Protein 3LLY (pdb70)

CATH classification: 2.100.10.30

Nearest PDB structures (foldseek):
  1jot-assembly1_A  TM=1.005E+00  e=2.135E-24  Maclura pomifera
  1m26-assembly1_G  TM=1.002E+00  e=4.076E-22  Artocarpus integer
  1ugy-assembly1_G  TM=1.003E+00  e=7.515E-22  Artocarpus integer
  5bn6-assembly1_G  TM=1.003E+00  e=2.192E-21  Artocarpus heterophyllus
  1tp8-assembly1_A  TM=1.003E+00  e=4.043E-21  Artocarpus hirsutus

Solvent-accessible surface area: 7992 Å² total; per-residue (Å²): 64,100,92,15,80,17,20,50,38,58,4,12,53,38,0,34,4,43,31,35,83,146,37,0,0,0,4,8,95,0,24,0,4,55,118,50,124,93,83,81,6,119,59,14,141,16,116,80,122,53,26,121,97,18,150,3,75,14,108,55,100,58,6,93,7,34,37,0,24,6,65,17,12,149,17,133,61,108,40,0,0,36,0,4,21,4,95,6,62,131,97,71,31,29,85,46,22,13,60,91,54,91,85,22,62,24,86,26,184,125,19,57,8,6,0,4,58,2,4,3,4,86,20,2,22,58,6,3,0,17,30,47,179,114,234,100,87,154,112,156,48,118,78,38,41,63,57,6,131

B-factor: mean 29.59, std 8.28, range [12.79, 67.94]

Secondary structure (DSSP, 8-state):
-EEEE----SEEEEEEEEE-SSS-EEEEEEEEEETTEEEEPPPB--SS---EEEEEE--TTT--EEEEEEEEEEETTEEEEEEEEEEESS-EEEEEE---SEEEEEE-SS-EEEEEEEEESSSEEEEEEEEE-/---SSPP-EEEEEE--

Sequence (149 aa):
GVTFDDGAYTGIREINFEYNSETAIGGLRVTYDLNGMPFVAEDHKSFITGFKPVKISLEFPSEYIVEVSGYVGKVEGYTVIRSLTFKTNKQTYGPYGVTNGTPFSLPIENGLIVGFKGSIGYWLDYFSIYLSLGRNGKSQSIIVGPWGD

Organism: Maclura pomifera (NCBI:txid3496)

Foldseek 3Di:
DAKWWQDFADAFFKKKWWADQVAATFKIWTWTAHPNHTRTGDTGGEQDDDTDMDMGGAPPPVKAFQKKKFAWDDGPNATFTFWIWTQIPVGIDDGGGYRDHHMDMDGHPDWHFGIKIADHYNHGRDIDTDTGD/DDDDDDDDDDDDDDDD

Radius of gyration: 14.68 Å; Cα contacts (8 Å, |Δi|>4): 408; chains: 2; bounding box: 37×42×31 Å

Structure (mmCIF, N/CA/C/O backbone):
data_3LLY
#
_entry.id   3LLY
#
_cell.length_a   61.753
_cell.length_b   61.753
_cell.length_c   149.537
_cell.angle_alpha   90.00
_cell.angle_beta   90.00
_cell.angle_gamma   120.00
#
_symmetry.space_group_name_H-M   'P 64 2 2'
#
loop_
_entity.id
_entity.type
_entity.pdbx_description
1 polymer 'Agglutinin alpha chain'
2 polymer 'Agglutinin beta-2 chain'
3 water water
#
loop_
_atom_site.group_PDB
_atom_site.id
_atom_site.type_symbol
_atom_site.label_atom_id
_atom_site.label_alt_id
_atom_site.label_comp_id
_atom_site.label_asym_id
_atom_site.label_entity_id
_atom_site.label_seq_id
_atom_site.pdbx_PDB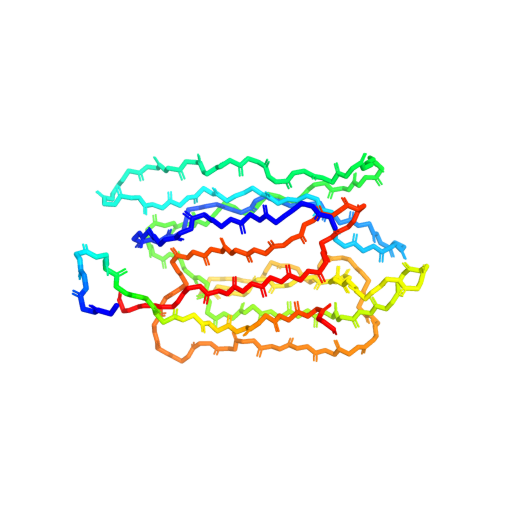_ins_code
_atom_site.Cartn_x
_atom_site.Cartn_y
_atom_site.Cartn_z
_atom_site.occupancy
_atom_site.B_iso_or_equiv
_atom_site.auth_seq_id
_atom_site.auth_comp_id
_atom_site.auth_asym_id
_atom_site.auth_atom_id
_atom_site.pdbx_PDB_model_num
ATOM 1 N N . GLY A 1 1 ? 13.092 22.901 17.969 1.00 27.62 1 GLY A N 1
ATOM 2 C CA . GLY A 1 1 ? 12.549 22.172 19.148 1.00 27.80 1 GLY A CA 1
ATOM 3 C C . GLY A 1 1 ? 12.894 20.695 19.126 1.00 28.12 1 GLY A C 1
ATOM 4 O O . GLY A 1 1 ? 13.812 20.275 18.420 1.00 26.61 1 GLY A O 1
ATOM 5 N N . VAL A 1 2 ? 12.161 19.905 19.905 1.00 26.50 2 VAL A N 1
ATOM 6 C CA . VAL A 1 2 ? 12.395 18.469 19.957 1.00 26.94 2 VAL A CA 1
ATOM 7 C C . VAL A 1 2 ? 11.534 17.761 18.921 1.00 25.53 2 VAL A C 1
ATOM 8 O O . VAL A 1 2 ? 10.330 17.989 18.837 1.00 25.26 2 VAL A O 1
ATOM 12 N N . THR A 1 3 ? 12.155 16.901 18.130 1.00 26.37 3 THR A N 1
ATOM 13 C CA . THR A 1 3 ? 11.432 16.165 17.105 1.00 27.72 3 THR A CA 1
ATOM 14 C C . THR A 1 3 ? 10.636 15.010 17.708 1.00 27.02 3 THR A C 1
ATOM 15 O O . THR A 1 3 ? 10.975 14.497 18.773 1.00 26.15 3 THR A O 1
ATOM 19 N N . PHE A 1 4 ? 9.577 14.608 17.013 1.00 26.72 4 PHE A N 1
ATOM 20 C CA . PHE A 1 4 ? 8.743 13.498 17.455 1.00 27.26 4 PHE A CA 1
ATOM 21 C C . PHE A 1 4 ? 8.252 12.753 16.221 1.00 27.67 4 PHE A C 1
ATOM 22 O O . PHE A 1 4 ? 8.181 13.314 15.126 1.00 27.61 4 PHE A O 1
ATOM 30 N N . ASP A 1 5 ? 7.905 11.489 16.409 1.00 26.49 5 ASP A N 1
ATOM 31 C CA . ASP A 1 5 ? 7.403 10.666 15.317 1.00 24.15 5 ASP A CA 1
ATOM 32 C C . ASP A 1 5 ? 6.521 9.576 15.896 1.00 22.24 5 ASP A C 1
ATOM 33 O O . ASP A 1 5 ? 7.018 8.572 16.395 1.00 21.56 5 ASP A O 1
ATOM 38 N N . ASP A 1 6 ? 5.212 9.796 15.840 1.00 22.03 6 ASP A N 1
ATOM 39 C CA . ASP A 1 6 ? 4.229 8.851 16.349 1.00 20.37 6 ASP A CA 1
ATOM 40 C C . ASP A 1 6 ? 4.218 7.547 15.557 1.00 22.42 6 ASP A C 1
ATOM 41 O O . ASP A 1 6 ? 3.800 6.502 16.067 1.00 21.55 6 ASP A O 1
ATOM 46 N N . GLY A 1 7 ? 4.678 7.601 14.314 1.00 21.49 7 GLY A N 1
ATOM 47 C CA . GLY A 1 7 ? 4.669 6.402 13.495 1.00 22.92 7 GLY A CA 1
ATOM 48 C C . GLY A 1 7 ? 3.309 6.234 12.840 1.00 22.53 7 GLY A C 1
ATOM 49 O O . GLY A 1 7 ? 2.523 7.179 12.794 1.00 23.28 7 GLY A O 1
ATOM 50 N N . ALA A 1 8 ? 3.012 5.032 12.357 1.00 20.85 8 ALA A N 1
ATOM 51 C CA . ALA A 1 8 ? 1.742 4.782 11.676 1.00 20.50 8 ALA A CA 1
ATOM 52 C C . ALA A 1 8 ? 0.753 3.969 12.506 1.00 20.17 8 ALA A C 1
ATOM 53 O O . ALA A 1 8 ? 1.143 3.138 13.317 1.00 21.80 8 ALA A O 1
ATOM 55 N N . TYR A 1 9 ? -0.532 4.215 12.289 1.00 19.67 9 TYR A N 1
ATOM 56 C CA . TYR A 1 9 ? -1.581 3.503 13.008 1.00 21.60 9 TYR A CA 1
ATOM 57 C C . TYR A 1 9 ? -2.683 3.103 12.030 1.00 20.68 9 TYR A C 1
ATOM 58 O O . TYR A 1 9 ? -2.466 3.109 10.818 1.00 21.17 9 TYR A O 1
ATOM 67 N N . THR A 1 10 ? -3.856 2.744 12.537 1.00 22.37 10 THR A N 1
ATOM 68 C CA . THR A 1 10 ? -4.934 2.338 11.651 1.00 23.53 10 THR A CA 1
ATOM 69 C C . THR A 1 10 ? -5.991 3.428 11.450 1.00 22.35 10 THR A C 1
ATOM 70 O O . THR A 1 10 ? -6.969 3.225 10.740 1.00 19.69 10 THR A O 1
ATOM 74 N N . GLY A 1 11 ? -5.770 4.593 12.054 1.00 22.49 11 GLY A N 1
ATOM 75 C CA . GLY A 1 11 ? -6.715 5.693 11.916 1.00 23.20 11 GLY A CA 1
ATOM 76 C C . GLY A 1 11 ? -6.558 6.745 13.003 1.00 22.76 11 GLY A C 1
ATOM 77 O O . GLY A 1 11 ? -5.612 6.688 13.783 1.00 22.67 11 GLY A O 1
ATOM 78 N N . ILE A 1 12 ? -7.486 7.698 13.063 1.00 22.77 12 ILE A N 1
ATOM 79 C CA . ILE A 1 12 ? -7.427 8.754 14.072 1.00 24.14 12 ILE A CA 1
ATOM 80 C C . ILE A 1 12 ? -8.748 8.947 14.812 1.00 24.20 12 ILE A C 1
ATOM 81 O O . ILE A 1 12 ? -9.803 9.099 14.196 1.00 23.30 12 ILE A O 1
ATOM 86 N N . ARG A 1 13 ? -8.675 8.960 16.138 1.00 24.72 13 ARG A N 1
ATOM 87 C CA . ARG A 1 13 ? -9.862 9.135 16.975 1.00 27.93 13 ARG A CA 1
ATOM 88 C C . ARG A 1 13 ? -9.971 10.544 17.543 1.00 28.33 13 ARG A C 1
ATOM 89 O O . ARG A 1 13 ? -11.067 11.087 17.682 1.00 30.00 13 ARG A O 1
ATOM 97 N N . GLU A 1 14 ? -8.834 11.138 17.877 1.00 29.04 14 GLU A N 1
ATOM 98 C CA . GLU A 1 14 ? -8.845 12.477 18.439 1.00 30.78 14 GLU A CA 1
ATOM 99 C C . GLU A 1 14 ? -7.520 13.211 18.277 1.00 29.74 14 GLU A C 1
ATOM 100 O O . GLU A 1 14 ? -6.449 12.600 18.280 1.00 28.31 14 GLU A O 1
ATOM 106 N N . ILE A 1 15 ? -7.613 14.532 18.148 1.00 29.98 15 ILE A N 1
ATOM 107 C CA . ILE A 1 15 ? -6.445 15.394 18.006 1.00 28.58 15 ILE A CA 1
ATOM 108 C C .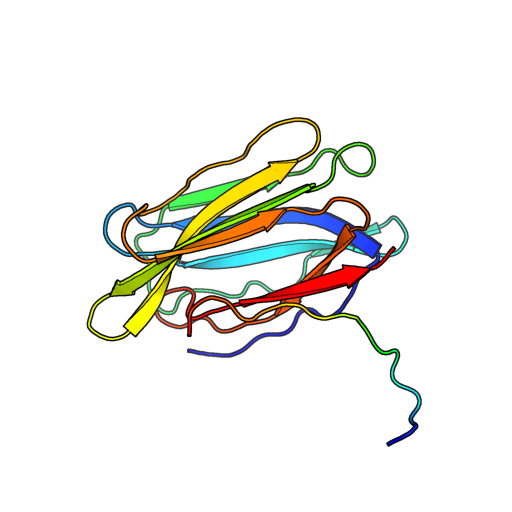 ILE A 1 15 ? -6.576 16.617 18.918 1.00 28.16 15 ILE A C 1
ATOM 109 O O . ILE A 1 15 ? -7.501 17.416 18.769 1.00 28.58 15 ILE A O 1
ATOM 114 N N . ASN A 1 16 ? -5.654 16.754 19.866 1.00 27.85 16 ASN A N 1
ATOM 115 C CA . ASN A 1 16 ? -5.656 17.899 20.776 1.00 27.29 16 ASN A CA 1
ATOM 116 C C . ASN A 1 16 ? -4.407 18.726 20.473 1.00 27.04 16 ASN A C 1
ATOM 117 O O . ASN A 1 16 ? -3.330 18.169 20.271 1.00 27.01 16 ASN A O 1
ATOM 122 N N . PHE A 1 17 ? -4.547 20.044 20.418 1.00 26.68 17 PHE A N 1
ATOM 123 C CA . PHE A 1 17 ? -3.391 20.898 20.164 1.00 27.40 17 PHE A CA 1
ATOM 124 C C . PHE A 1 17 ? -3.611 22.318 20.666 1.00 28.45 17 PHE A C 1
ATOM 125 O O . PHE A 1 17 ? -4.750 22.733 20.897 1.00 28.55 17 PHE A O 1
ATOM 133 N N . GLU A 1 18 ? -2.510 23.049 20.840 1.00 27.85 18 GLU A N 1
ATOM 134 C CA . GLU A 1 18 ? -2.547 24.418 21.336 1.00 26.73 18 GLU A CA 1
ATOM 135 C C . GLU A 1 18 ? -2.372 25.436 20.221 1.00 27.03 18 GLU A C 1
ATOM 136 O O . GLU A 1 18 ? -1.687 25.179 19.234 1.00 26.85 18 GLU A O 1
ATOM 142 N N . TYR A 1 19 ? -2.986 26.599 20.398 1.00 27.42 19 TYR A N 1
ATOM 143 C CA . TYR A 1 19 ? -2.884 27.674 19.428 1.00 29.91 19 TYR A CA 1
ATOM 144 C C . TYR A 1 19 ? -2.969 29.012 20.163 1.00 31.18 19 TYR A C 1
ATOM 145 O O . TYR A 1 19 ? -3.613 29.128 21.207 1.00 30.74 19 TYR A O 1
ATOM 154 N N . ASN A 1 20 ? -2.291 30.012 19.618 1.00 32.47 20 ASN A N 1
ATOM 155 C CA . ASN A 1 20 ? -2.273 31.350 20.194 1.00 32.88 20 ASN A CA 1
ATOM 156 C C . ASN A 1 20 ? -2.590 32.313 19.061 1.00 33.33 20 ASN A C 1
ATOM 157 O O . ASN A 1 20 ? -1.847 32.395 18.085 1.00 34.03 20 ASN A O 1
ATOM 162 N N . SER A 1 21 ? -3.690 33.041 19.192 1.00 35.29 21 SER A N 1
ATOM 163 C CA . SER A 1 21 ? -4.121 33.973 18.155 1.00 37.10 21 SER A CA 1
ATOM 164 C C . SER A 1 21 ? -3.103 35.050 17.761 1.00 37.64 21 SER A C 1
ATOM 165 O O . SER A 1 21 ? -3.282 35.737 16.760 1.00 37.99 21 SER A O 1
ATOM 168 N N . GLU A 1 22 ? -2.040 35.208 18.540 1.00 37.96 22 GLU A N 1
ATOM 169 C CA . GLU A 1 22 ? -1.033 36.210 18.218 1.00 38.06 22 GLU A CA 1
ATOM 170 C C . GLU A 1 22 ? 0.242 35.575 17.680 1.00 37.40 22 GLU A C 1
ATOM 171 O O . GLU A 1 22 ? 0.843 36.086 16.737 1.00 39.23 22 GLU A O 1
ATOM 177 N N . THR A 1 23 ? 0.646 34.455 18.267 1.00 33.57 23 THR A N 1
ATOM 178 C CA . THR A 1 23 ? 1.867 33.784 17.842 1.00 31.49 23 THR A CA 1
ATOM 179 C C . THR A 1 23 ? 1.650 32.638 16.857 1.00 30.26 23 THR A C 1
ATOM 180 O O . THR A 1 23 ? 1.487 32.863 15.659 1.00 29.26 23 THR A O 1
ATOM 184 N N . ALA A 1 24 ? 1.642 31.405 17.353 1.00 28.26 24 ALA A N 1
ATOM 185 C CA . ALA A 1 24 ? 1.465 30.263 16.464 1.00 27.29 24 ALA A CA 1
ATOM 186 C C . ALA A 1 24 ? 0.959 29.019 17.189 1.00 26.04 24 ALA A C 1
ATOM 187 O O . ALA A 1 24 ? 0.513 29.088 18.332 1.00 29.22 24 ALA A O 1
ATOM 189 N N . ILE A 1 25 ? 1.020 27.882 16.511 1.00 24.00 25 ILE A N 1
ATOM 190 C CA . ILE A 1 25 ? 0.570 26.630 17.096 1.00 23.45 25 ILE A CA 1
ATOM 191 C C . ILE A 1 25 ? 1.545 26.158 18.168 1.00 22.92 25 ILE A C 1
ATOM 192 O O . ILE A 1 25 ? 2.758 26.339 18.037 1.00 21.82 25 ILE A O 1
ATOM 197 N N . GLY A 1 26 ? 0.999 25.545 19.217 1.00 22.30 26 GLY A N 1
ATOM 198 C CA . GLY A 1 26 ? 1.818 25.036 20.303 1.00 24.33 26 GLY A CA 1
ATOM 199 C C . GLY A 1 26 ? 1.913 23.517 20.308 1.00 25.36 26 GLY A C 1
ATOM 200 O O . GLY A 1 26 ? 2.205 22.913 19.276 1.00 25.07 26 GLY A O 1
ATOM 201 N N . GLY A 1 27 ? 1.668 22.907 21.468 1.00 24.54 27 GLY A N 1
ATOM 202 C CA . GLY A 1 27 ? 1.741 21.460 21.602 1.00 24.79 27 GLY A CA 1
ATOM 203 C C . GLY A 1 27 ? 0.699 20.660 20.833 1.00 24.28 27 GLY A C 1
ATOM 204 O O . GLY A 1 27 ? -0.315 21.188 20.398 1.00 23.35 27 GLY A O 1
ATOM 205 N N . LEU A 1 28 ? 0.950 19.366 20.679 1.00 24.27 28 LEU A N 1
ATOM 206 C CA . LEU A 1 28 ? 0.048 18.487 19.940 1.00 23.99 28 LEU A CA 1
ATOM 207 C C . LEU A 1 28 ? 0.049 17.084 20.528 1.00 23.73 28 LEU A C 1
ATOM 208 O O . LEU A 1 28 ? 1.104 16.550 20.871 1.00 24.47 28 LEU A O 1
ATOM 213 N N . ARG A 1 29 ? -1.134 16.492 20.646 1.00 23.39 29 ARG A N 1
ATOM 214 C CA . ARG A 1 29 ? -1.258 15.131 21.169 1.00 25.38 29 ARG A CA 1
ATOM 215 C C . ARG A 1 29 ? -2.368 14.437 20.405 1.00 24.43 29 ARG A C 1
ATOM 216 O O . ARG A 1 29 ? -3.519 14.875 20.418 1.00 25.28 29 ARG A O 1
ATOM 224 N N . VAL A 1 30 ? -2.015 13.346 19.739 1.00 23.90 30 VAL A N 1
ATOM 225 C CA . VAL A 1 30 ? -2.969 12.612 18.928 1.00 22.08 30 VAL A CA 1
ATOM 226 C C . VAL A 1 30 ? -3.380 11.276 19.532 1.00 23.74 30 VAL A C 1
ATOM 227 O O . VAL A 1 30 ? -2.552 10.535 20.061 1.00 23.28 30 VAL A O 1
ATOM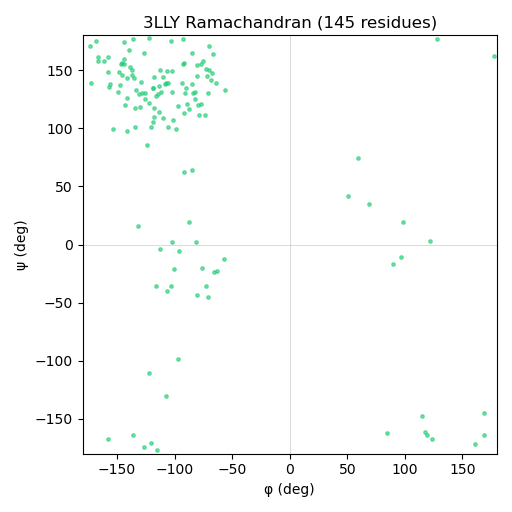 231 N N . THR A 1 31 ? -4.670 10.983 19.455 1.00 23.68 31 THR A N 1
ATOM 232 C CA . THR A 1 31 ? -5.186 9.707 19.919 1.00 24.65 31 THR A CA 1
ATOM 233 C C . THR A 1 31 ? -5.592 8.979 18.645 1.00 23.46 31 THR A C 1
ATOM 234 O O . THR A 1 31 ? -6.566 9.353 17.984 1.00 22.67 31 THR A O 1
ATOM 238 N N . TYR A 1 32 ? -4.828 7.952 18.301 1.00 22.41 32 TYR A N 1
ATOM 239 C CA . TYR A 1 32 ? -5.070 7.172 17.095 1.00 24.41 32 TYR A CA 1
ATOM 240 C C . TYR A 1 32 ? -5.954 5.967 17.377 1.00 25.23 32 TYR A C 1
ATOM 241 O O . TYR A 1 32 ? -6.352 5.712 18.512 1.00 25.50 32 TYR A O 1
ATOM 250 N N . ASP A 1 33 ? -6.277 5.236 16.320 1.00 26.60 33 ASP A N 1
ATOM 251 C CA . ASP A 1 33 ? -7.005 3.990 16.498 1.00 26.88 33 ASP A CA 1
ATOM 252 C C . ASP A 1 33 ? -5.971 2.956 16.099 1.00 26.11 33 ASP A C 1
ATOM 253 O O . ASP A 1 33 ? -5.295 3.104 15.080 1.00 26.32 33 ASP A O 1
ATOM 258 N N . LEU A 1 34 ? -5.808 1.943 16.934 1.00 26.38 34 LEU A N 1
ATOM 259 C CA . LEU A 1 34 ? -4.875 0.879 16.646 1.00 26.29 34 LEU A CA 1
ATOM 260 C C . LEU A 1 34 ? -5.695 -0.398 16.597 1.00 27.20 34 LEU A C 1
ATOM 261 O O . LEU A 1 34 ? -6.091 -0.938 17.627 1.00 27.03 34 LEU A O 1
ATOM 266 N N . ASN A 1 35 ? -5.987 -0.849 15.386 1.00 28.46 35 ASN A N 1
ATOM 267 C CA . ASN A 1 35 ? -6.750 -2.071 15.192 1.00 29.97 35 ASN A CA 1
ATOM 268 C C . ASN A 1 35 ? -8.042 -2.127 16.001 1.00 31.06 35 ASN A C 1
ATOM 269 O O . ASN A 1 35 ? -8.383 -3.161 16.569 1.00 31.70 35 ASN A O 1
ATOM 274 N N . GLY A 1 36 ? -8.753 -1.006 16.053 1.00 31.68 36 GLY A N 1
ATOM 275 C CA . GLY A 1 36 ? -10.012 -0.963 16.770 1.00 32.58 36 GLY A CA 1
ATOM 276 C C . GLY A 1 36 ? -9.969 -0.430 18.186 1.00 33.67 36 GLY A C 1
ATOM 277 O O . GLY A 1 36 ? -11.012 -0.179 18.782 1.00 34.59 36 GLY A O 1
ATOM 278 N N . MET A 1 37 ? -8.775 -0.256 18.734 1.00 36.16 37 MET A N 1
ATOM 279 C CA . MET A 1 37 ? -8.646 0.249 20.093 1.00 37.61 37 MET A CA 1
ATOM 280 C C . MET A 1 37 ? -8.017 1.629 20.120 1.00 37.25 37 MET A C 1
ATOM 281 O O . MET A 1 37 ? -7.221 1.982 19.250 1.00 35.43 37 MET A O 1
ATOM 286 N N . PRO A 1 38 ? -8.377 2.437 21.127 1.00 36.95 38 PRO A N 1
ATOM 287 C CA . PRO A 1 38 ? -7.816 3.783 21.245 1.00 34.55 38 PRO A CA 1
ATOM 288 C C . PRO A 1 38 ? -6.339 3.670 21.600 1.00 32.20 38 PRO A C 1
ATOM 289 O O . PRO A 1 38 ? -5.942 2.788 22.365 1.00 31.60 38 PRO A O 1
ATOM 293 N N . PHE A 1 39 ? -5.520 4.538 21.026 1.00 31.03 39 PHE A N 1
ATOM 294 C CA . PHE A 1 39 ? -4.103 4.522 21.338 1.00 30.31 39 PHE A CA 1
ATOM 295 C C . PHE A 1 39 ? -3.624 5.955 21.401 1.00 31.71 39 PHE A C 1
ATOM 296 O O . PHE A 1 39 ? -3.344 6.584 20.376 1.00 30.79 39 PHE A O 1
ATOM 304 N N . VAL A 1 40 ? -3.547 6.476 22.620 1.00 33.43 40 VAL A N 1
ATOM 305 C CA . VAL A 1 40 ? -3.106 7.849 22.825 1.00 34.26 40 VAL A CA 1
ATOM 306 C C . VAL A 1 40 ? -1.586 7.952 22.737 1.00 33.25 40 VAL A C 1
ATOM 307 O O . VAL A 1 40 ? -0.862 7.432 23.585 1.00 33.78 40 VAL A O 1
ATOM 311 N N . ALA A 1 41 ? -1.111 8.610 21.686 1.00 31.74 41 ALA A N 1
ATOM 312 C CA . ALA A 1 41 ? 0.319 8.786 21.479 1.00 30.16 41 ALA A CA 1
ATOM 313 C C . ALA A 1 41 ? 0.841 9.753 22.532 1.00 29.85 41 ALA A C 1
ATOM 314 O O . ALA A 1 41 ? 0.062 10.380 23.249 1.00 28.66 41 ALA A O 1
ATOM 316 N N . GLU A 1 42 ? 2.157 9.888 22.616 1.00 31.34 42 GLU A N 1
ATOM 317 C CA . GLU A 1 42 ? 2.745 10.779 23.606 1.00 33.42 42 GLU A CA 1
ATOM 318 C C . GLU A 1 42 ? 2.434 12.246 23.309 1.00 33.05 42 GLU A C 1
ATOM 319 O O . GLU A 1 42 ? 2.291 12.653 22.149 1.00 32.36 42 GLU A O 1
ATOM 325 N N . ASP A 1 43 ? 2.314 13.030 24.374 1.00 31.65 43 ASP A N 1
ATOM 326 C CA . ASP A 1 43 ? 2.013 14.446 24.265 1.00 31.19 43 ASP A CA 1
ATOM 327 C C . ASP A 1 43 ? 3.268 15.193 23.851 1.00 30.63 43 ASP A C 1
ATOM 328 O O . ASP A 1 43 ? 4.292 15.131 24.533 1.00 30.15 43 ASP A O 1
ATOM 333 N N . HIS A 1 44 ? 3.193 15.882 22.721 1.00 28.63 44 HIS A N 1
ATOM 334 C CA . HIS A 1 44 ? 4.322 16.657 22.233 1.00 28.24 44 HIS A CA 1
ATOM 335 C C . HIS A 1 44 ? 4.018 18.086 22.656 1.00 29.93 44 HIS A C 1
ATOM 336 O O . HIS A 1 44 ? 3.242 18.798 22.015 1.00 29.12 44 HIS A O 1
ATOM 343 N N . LYS A 1 45 ? 4.634 18.493 23.759 1.00 29.56 45 LYS A N 1
ATOM 344 C CA . LYS A 1 45 ? 4.388 19.809 24.319 1.00 30.05 45 LYS A CA 1
ATOM 345 C C . LYS A 1 45 ? 5.292 20.952 23.904 1.00 29.60 45 LYS A C 1
ATOM 346 O O . LYS A 1 45 ? 6.447 20.766 23.496 1.00 26.61 45 LYS A O 1
ATOM 352 N N . SER A 1 46 ? 4.734 22.149 24.017 1.00 28.79 46 SER A N 1
ATOM 353 C CA . SER A 1 46 ? 5.464 23.365 23.713 1.00 29.73 46 SER A CA 1
ATOM 354 C C . SER A 1 46 ? 6.413 23.590 24.878 1.00 28.48 46 SER A C 1
ATOM 355 O O . SER A 1 46 ? 6.194 23.074 25.969 1.00 27.02 46 SER A O 1
ATOM 358 N N . PHE A 1 47 ? 7.472 24.349 24.642 1.00 29.29 47 PHE A N 1
ATOM 359 C CA . PHE A 1 47 ? 8.431 24.654 25.692 1.00 28.30 47 PHE A CA 1
ATOM 360 C C . PHE A 1 47 ? 7.836 25.702 26.623 1.00 29.23 47 PHE A C 1
ATOM 361 O O . PHE A 1 47 ? 8.268 25.843 27.768 1.00 29.78 47 PHE A O 1
ATOM 369 N N . ILE A 1 48 ? 6.836 26.425 26.118 1.00 29.34 48 ILE A N 1
ATOM 370 C CA . ILE A 1 48 ? 6.189 27.498 26.864 1.00 29.47 48 ILE A CA 1
ATOM 371 C C . ILE A 1 48 ? 4.691 27.289 27.035 1.00 30.80 48 ILE A C 1
ATOM 372 O O . ILE A 1 48 ? 4.127 26.323 26.528 1.00 32.28 48 ILE A O 1
ATOM 377 N N . THR A 1 49 ? 4.053 28.214 27.748 1.00 30.86 49 THR A N 1
ATOM 378 C CA . THR A 1 49 ? 2.618 28.152 27.995 1.00 30.81 49 THR A CA 1
ATOM 379 C C . THR A 1 49 ? 1.953 29.405 27.443 1.00 31.19 49 THR A C 1
ATOM 380 O O . THR A 1 49 ? 2.592 30.186 26.748 1.00 32.86 49 THR A O 1
ATOM 384 N N . GLY A 1 50 ? 0.674 29.592 27.753 1.00 31.23 50 GLY A N 1
ATOM 385 C CA . GLY A 1 50 ? -0.043 30.765 27.281 1.00 32.30 50 GLY A CA 1
ATOM 386 C C . GLY A 1 50 ? -0.888 30.496 26.050 1.00 33.41 50 GLY A C 1
ATOM 387 O O . GLY A 1 50 ? -1.277 31.421 25.340 1.00 33.18 50 GLY A O 1
ATOM 388 N N . PHE A 1 51 ? -1.190 29.227 25.806 1.00 34.21 51 PHE A N 1
ATOM 389 C CA . PHE A 1 51 ? -1.975 28.840 24.642 1.00 35.13 51 PHE A CA 1
ATOM 390 C C . PHE A 1 51 ? -3.406 28.509 25.003 1.00 37.78 51 PHE A C 1
ATOM 391 O O . PHE A 1 51 ? -3.779 28.482 26.172 1.00 39.04 51 PHE A O 1
ATOM 399 N N . LYS A 1 52 ? -4.193 28.244 23.966 1.00 40.36 52 LYS A N 1
ATOM 400 C CA . LYS A 1 52 ? -5.582 27.842 24.106 1.00 41.90 52 LYS A CA 1
ATOM 401 C C . LYS A 1 52 ? -5.624 26.429 23.524 1.00 42.07 52 LYS A C 1
ATOM 402 O O . LYS A 1 52 ? -5.123 26.192 22.424 1.00 42.23 52 LYS A O 1
ATOM 408 N N . PRO A 1 53 ? -6.162 25.460 24.279 1.00 42.92 53 PRO A N 1
ATOM 409 C CA . PRO A 1 53 ? -6.208 24.103 23.723 1.00 42.27 53 PRO A CA 1
ATOM 410 C C . PRO A 1 53 ? -7.525 23.778 23.025 1.00 42.14 53 PRO A C 1
ATOM 411 O O . PRO A 1 53 ? -8.601 24.147 23.497 1.00 42.75 53 PRO A O 1
ATOM 415 N N . VAL A 1 54 ? -7.430 23.099 21.889 1.00 39.82 54 VAL A N 1
ATOM 416 C CA . VAL A 1 54 ? -8.615 22.693 21.147 1.00 39.09 54 VAL A CA 1
ATOM 417 C C . VAL A 1 54 ? -8.593 21.171 21.095 1.00 38.72 54 VAL A C 1
ATOM 418 O O . VAL A 1 54 ? -7.547 20.560 20.843 1.00 37.75 54 VAL A O 1
ATOM 422 N N . LYS A 1 55 ? -9.739 20.558 21.356 1.00 38.19 55 LYS A N 1
ATOM 423 C CA . LYS A 1 55 ? -9.823 19.107 21.340 1.00 38.75 55 LYS A CA 1
ATOM 424 C C . LYS A 1 55 ? -10.796 18.636 20.281 1.00 37.59 55 LYS A C 1
ATOM 425 O O . LYS A 1 55 ? -12.005 18.836 20.393 1.00 38.12 55 LYS A O 1
ATOM 431 N N . ILE A 1 56 ? -10.254 18.028 19.234 1.00 35.77 56 ILE A N 1
ATOM 432 C CA . ILE A 1 56 ? -11.075 17.517 18.151 1.00 33.10 56 ILE A CA 1
ATOM 433 C C . ILE A 1 56 ? -11.199 16.010 18.338 1.00 33.59 56 ILE A C 1
ATOM 434 O O . ILE A 1 56 ? -10.237 15.270 18.140 1.00 31.46 56 ILE A O 1
ATOM 439 N N . SER A 1 57 ? -12.380 15.561 18.749 1.00 33.41 57 SER A N 1
ATOM 440 C CA . SER A 1 57 ? -12.615 14.137 18.948 1.00 34.71 57 SER A CA 1
ATOM 441 C C . SER A 1 57 ? -13.479 13.651 17.796 1.00 33.18 57 SER A C 1
ATOM 442 O O . SER A 1 57 ? -14.688 13.862 17.782 1.00 32.92 57 SER A O 1
ATOM 445 N N . LEU A 1 58 ? -12.848 13.003 16.826 1.00 32.46 58 LEU A N 1
ATOM 446 C CA . LEU A 1 58 ? -13.566 12.528 15.652 1.00 31.62 58 LEU A CA 1
ATOM 447 C C . LEU A 1 58 ? -14.504 11.372 15.956 1.00 31.27 58 LEU A C 1
ATOM 448 O O . LEU A 1 58 ? -14.261 10.571 16.862 1.00 31.67 58 LEU A O 1
ATOM 453 N N . GLU A 1 59 ? -15.577 11.305 15.179 1.00 30.66 59 GLU A N 1
ATOM 454 C CA . GLU A 1 59 ? -16.594 10.268 15.297 1.00 31.22 59 GLU A CA 1
ATOM 455 C C . GLU A 1 59 ? -16.139 9.037 14.502 1.00 29.60 59 GLU A C 1
ATOM 456 O O . GLU A 1 59 ? -16.763 8.657 13.512 1.00 28.82 59 GLU A O 1
ATOM 462 N N . PHE A 1 60 ? -15.037 8.440 14.948 1.00 29.35 60 PHE A N 1
ATOM 463 C CA . PHE A 1 60 ? -14.424 7.264 14.324 1.00 30.07 60 PHE A CA 1
ATOM 464 C C . PHE A 1 60 ? -15.346 6.051 14.392 1.00 31.05 60 PHE A C 1
ATOM 465 O O . PHE A 1 60 ? -15.956 5.802 15.425 1.00 32.00 60 PHE A O 1
ATOM 473 N N . PRO A 1 61 ? -15.423 5.249 13.310 1.00 31.60 61 PRO A N 1
ATOM 474 C CA . PRO A 1 61 ? -14.715 5.385 12.034 1.00 29.94 61 PRO A CA 1
ATOM 475 C C . PRO A 1 61 ? -15.526 6.087 10.950 1.00 30.03 61 PRO A C 1
ATOM 476 O O . PRO A 1 61 ? -15.015 6.347 9.864 1.00 29.80 61 PRO A O 1
ATOM 480 N N . SER A 1 62 ? -16.786 6.388 11.234 1.00 29.15 62 SER A N 1
ATOM 481 C CA . SER A 1 62 ? -17.622 7.040 10.237 1.00 28.85 62 SER A CA 1
ATOM 482 C C . SER A 1 62 ? -17.099 8.428 9.870 1.00 27.30 62 SER A C 1
ATOM 483 O O . SER A 1 62 ? -17.384 8.935 8.785 1.00 27.63 62 SER A O 1
ATOM 486 N N . GLU A 1 63 ? -16.323 9.033 10.765 1.00 26.04 63 GLU A N 1
ATOM 487 C CA . GLU A 1 63 ? -15.781 10.363 10.516 1.00 24.68 63 GLU A CA 1
ATOM 488 C C . GLU A 1 63 ? -14.259 10.326 10.391 1.00 24.62 63 GLU A C 1
ATOM 489 O O . GLU A 1 63 ? -13.562 9.769 11.247 1.00 23.88 63 GLU A O 1
ATOM 495 N N . TYR A 1 64 ? -13.749 10.923 9.320 1.00 23.70 64 TYR A N 1
ATOM 496 C CA . TYR A 1 64 ? -12.311 10.965 9.081 1.00 23.54 64 TYR A CA 1
ATOM 497 C C . TYR A 1 64 ? -11.926 12.260 8.392 1.00 22.48 64 TYR A C 1
ATOM 498 O O . TYR A 1 64 ? -12.735 12.886 7.708 1.00 21.82 64 TYR A O 1
ATOM 507 N N . ILE A 1 65 ? -10.674 12.648 8.582 1.00 20.89 65 ILE A N 1
ATOM 508 C CA . ILE A 1 65 ? -10.132 13.860 8.002 1.00 21.43 65 ILE A CA 1
ATOM 509 C C . ILE A 1 65 ? -9.954 13.716 6.488 1.00 20.69 65 ILE A C 1
ATOM 510 O O . ILE A 1 65 ? -9.375 12.734 6.008 1.00 20.21 65 ILE A O 1
ATOM 515 N N . VAL A 1 66 ? -10.460 14.696 5.741 1.00 20.34 66 VAL A N 1
ATOM 516 C CA . VAL A 1 66 ? -10.360 14.680 4.285 1.00 21.21 66 VAL A CA 1
ATOM 517 C C . VAL A 1 66 ? -9.450 15.792 3.776 1.00 21.60 66 VAL A C 1
ATOM 518 O O . VAL A 1 66 ? -9.206 15.906 2.576 1.00 22.33 66 VAL A O 1
ATOM 522 N N . GLU A 1 67 ? -8.964 16.622 4.694 1.00 22.62 67 GLU A N 1
ATOM 523 C CA . GLU A 1 67 ? -8.051 17.699 4.330 1.00 24.01 67 GLU A CA 1
ATOM 524 C C . GLU A 1 67 ? -7.473 18.407 5.542 1.00 23.57 67 GLU A C 1
ATOM 525 O O . GLU A 1 67 ? -8.173 18.658 6.527 1.00 25.70 67 GLU A O 1
ATOM 531 N N . VAL A 1 68 ? -6.188 18.719 5.460 1.00 22.39 68 VAL A N 1
ATOM 532 C CA . VAL A 1 68 ? -5.501 19.446 6.513 1.00 23.10 68 VAL A CA 1
ATOM 533 C C . VAL A 1 68 ? -4.865 20.635 5.811 1.00 24.26 68 VAL A C 1
ATOM 534 O O . VAL A 1 68 ? -4.216 20.474 4.776 1.00 25.22 68 VAL A O 1
ATOM 538 N N . SER A 1 69 ? -5.072 21.825 6.357 1.00 22.62 69 SER A N 1
ATOM 539 C CA . SER A 1 69 ? -4.502 23.030 5.774 1.00 24.68 69 SER A CA 1
ATOM 540 C C . SER A 1 69 ? -4.101 23.992 6.888 1.00 25.93 69 SER A C 1
ATOM 541 O O . SER A 1 69 ? -4.355 23.729 8.068 1.00 26.40 69 SER A O 1
ATOM 544 N N . GLY A 1 70 ? -3.463 25.095 6.518 1.00 27.04 70 GLY A N 1
ATOM 545 C CA . GLY A 1 70 ? -3.045 26.062 7.514 1.00 28.86 70 GLY A CA 1
ATOM 546 C C . GLY A 1 70 ? -2.107 27.105 6.949 1.00 29.80 70 GLY A C 1
ATOM 547 O O . GLY A 1 70 ? -2.011 27.269 5.732 1.00 30.20 70 GLY A O 1
ATOM 548 N N . TYR A 1 71 ? -1.420 27.818 7.837 1.00 30.86 71 TYR A N 1
ATOM 549 C CA . TYR A 1 71 ? -0.479 28.848 7.428 1.00 31.48 71 TYR A CA 1
ATOM 550 C C . TYR A 1 71 ? 0.876 28.681 8.094 1.00 31.64 71 TY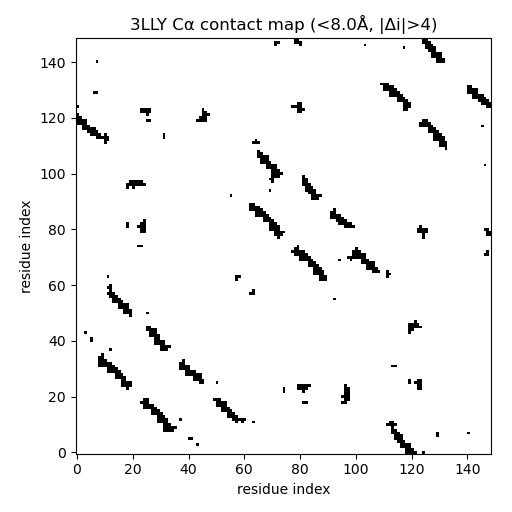R A C 1
ATOM 551 O O . TYR A 1 71 ? 0.970 28.343 9.273 1.00 32.02 71 TYR A O 1
ATOM 560 N N . VAL A 1 72 ? 1.918 28.914 7.307 1.00 30.20 72 VAL A N 1
ATOM 561 C CA . VAL A 1 72 ? 3.290 28.830 7.757 1.00 30.56 72 VAL A CA 1
ATOM 562 C C . VAL A 1 72 ? 3.765 30.269 7.831 1.00 32.45 72 VAL A C 1
ATOM 563 O O . VAL A 1 72 ? 3.441 31.080 6.961 1.00 32.08 72 VAL A O 1
ATOM 567 N N . GLY A 1 73 ? 4.515 30.594 8.873 1.00 32.83 73 GLY A N 1
ATOM 568 C CA . GLY A 1 73 ? 4.997 31.954 9.010 1.00 34.21 73 GLY A CA 1
ATOM 569 C C . GLY A 1 73 ? 6.087 32.078 10.050 1.00 34.22 73 GLY A C 1
ATOM 570 O O . GLY A 1 73 ? 6.253 31.209 10.908 1.00 34.25 73 GLY A O 1
ATOM 571 N N . LYS A 1 74 ? 6.836 33.168 9.973 1.00 34.01 74 LYS A N 1
ATOM 572 C CA . LYS A 1 74 ? 7.911 33.399 10.919 1.00 33.85 74 LYS A CA 1
ATOM 573 C C . LYS A 1 74 ? 7.390 34.060 12.183 1.00 32.36 74 LYS A C 1
ATOM 574 O O . LYS A 1 74 ? 6.542 34.944 12.132 1.00 30.25 74 LYS A O 1
ATOM 580 N N . VAL A 1 75 ? 7.882 33.590 13.321 1.00 32.05 75 VAL A N 1
ATOM 581 C CA . VAL A 1 75 ? 7.515 34.150 14.615 1.00 32.41 75 VAL A CA 1
ATOM 582 C C . VAL A 1 75 ? 8.832 34.303 15.365 1.00 33.64 75 VAL A C 1
ATOM 583 O O . VAL A 1 75 ? 9.375 33.321 15.878 1.00 35.49 75 VAL A O 1
ATOM 587 N N . GLU A 1 76 ? 9.355 35.527 15.405 1.00 34.37 76 GLU A N 1
ATOM 588 C CA . GLU A 1 76 ? 10.621 35.794 16.081 1.00 34.96 76 GLU A CA 1
ATOM 589 C C . GLU A 1 76 ? 11.776 35.145 15.305 1.00 34.50 76 GLU A C 1
ATOM 590 O O . GLU A 1 76 ? 12.749 34.659 15.887 1.00 34.84 76 GLU A O 1
ATOM 596 N N . GLY A 1 77 ? 11.661 35.134 13.983 1.00 33.56 77 GLY A N 1
ATOM 597 C CA . GLY A 1 77 ? 12.708 34.546 13.165 1.00 33.81 77 GLY A CA 1
ATOM 598 C C . GLY A 1 77 ? 12.533 33.061 12.890 1.00 33.23 77 GLY A C 1
ATOM 599 O O . GLY A 1 77 ? 13.166 32.517 11.987 1.00 33.54 77 GLY A O 1
ATOM 600 N N . TYR A 1 78 ? 11.682 32.398 13.668 1.00 31.28 78 TYR A N 1
ATOM 601 C CA . TYR A 1 78 ? 11.446 30.976 13.477 1.00 30.80 78 TYR A CA 1
ATOM 602 C C . TYR A 1 78 ? 10.298 30.738 12.509 1.00 29.90 78 TYR A C 1
ATOM 603 O O . TYR A 1 78 ? 9.244 31.375 12.608 1.00 31.16 78 TYR A O 1
ATOM 612 N N . THR A 1 79 ? 10.500 29.821 11.574 1.00 27.50 79 THR A N 1
ATOM 613 C CA . THR A 1 79 ? 9.447 29.488 10.626 1.00 27.29 79 THR A CA 1
ATOM 614 C C . THR A 1 79 ? 8.643 28.392 11.321 1.00 26.38 79 THR A C 1
ATOM 615 O O . THR A 1 79 ? 9.169 27.315 11.607 1.00 28.69 79 THR A O 1
ATOM 619 N N . VAL A 1 80 ? 7.377 28.670 11.602 1.00 24.10 80 VAL A N 1
ATOM 620 C CA . VAL A 1 80 ? 6.528 27.711 12.294 1.00 24.54 80 VAL A CA 1
ATOM 621 C C . VAL A 1 80 ? 5.108 27.669 11.729 1.00 25.71 80 VAL A C 1
ATOM 622 O O . VAL A 1 80 ? 4.717 28.529 10.935 1.00 27.23 80 VAL A O 1
ATOM 626 N N . ILE A 1 81 ? 4.347 26.651 12.121 1.00 23.66 81 ILE A N 1
ATOM 627 C CA . ILE A 1 81 ? 2.959 26.531 11.689 1.00 23.72 81 ILE A CA 1
ATOM 628 C C . ILE A 1 81 ? 2.187 27.488 12.593 1.00 24.25 81 ILE A C 1
ATOM 629 O O . ILE A 1 81 ? 2.190 27.338 13.813 1.00 23.49 81 ILE A O 1
ATOM 634 N N . ARG A 1 82 ? 1.522 28.468 11.997 1.00 24.93 82 ARG A N 1
ATOM 635 C CA . ARG A 1 82 ? 0.798 29.449 12.787 1.00 27.43 82 ARG A CA 1
ATOM 636 C C . ARG A 1 82 ? -0.695 29.205 12.860 1.00 27.94 82 ARG A C 1
ATOM 637 O O . ARG A 1 82 ? -1.359 29.704 13.765 1.00 27.74 82 ARG A O 1
ATOM 645 N N . SER A 1 83 ? -1.222 28.444 11.909 1.00 27.17 83 SER A N 1
ATOM 646 C CA . SER A 1 83 ? -2.648 28.157 11.889 1.00 26.87 83 SER A CA 1
ATOM 647 C C . SER A 1 83 ? -2.926 26.757 11.355 1.00 25.59 83 SER A C 1
ATOM 648 O O . SER A 1 83 ? -2.215 26.266 10.483 1.00 25.04 83 SER A O 1
ATOM 651 N N . LEU A 1 84 ? -3.961 26.117 11.882 1.00 23.98 84 LEU A N 1
ATOM 652 C CA . LEU A 1 84 ? -4.329 24.784 11.425 1.00 24.72 84 LEU A CA 1
ATOM 653 C C . LEU A 1 84 ? -5.831 24.649 11.266 1.00 24.05 84 LEU A C 1
ATOM 654 O O . LEU A 1 84 ? -6.603 25.243 12.017 1.00 22.95 84 LEU A O 1
ATOM 659 N N . THR A 1 85 ? -6.232 23.865 10.273 1.00 24.06 85 THR A N 1
ATOM 660 C CA . THR A 1 85 ? -7.638 23.604 10.009 1.00 23.50 85 THR A CA 1
ATOM 661 C C . THR A 1 85 ? -7.788 22.147 9.613 1.00 23.03 85 THR A C 1
ATOM 662 O O . THR A 1 85 ? -7.110 21.677 8.704 1.00 24.32 85 THR A O 1
ATOM 666 N N . PHE A 1 86 ? -8.668 21.429 10.303 1.00 24.59 86 PHE A N 1
ATOM 667 C CA . PHE A 1 86 ? -8.908 20.033 9.988 1.00 23.49 86 PHE A CA 1
ATOM 668 C C . PHE A 1 86 ? -10.327 19.857 9.465 1.00 23.28 86 PHE A C 1
ATOM 669 O O . PHE A 1 86 ? -11.308 20.058 10.188 1.00 23.28 86 PHE A O 1
ATOM 677 N N . LYS A 1 87 ? -10.434 19.482 8.202 1.00 23.08 87 LYS A N 1
ATOM 678 C CA . LYS A 1 87 ? -11.734 19.259 7.592 1.00 24.69 87 LYS A CA 1
ATOM 679 C C . LYS A 1 87 ? -11.983 17.760 7.512 1.00 24.93 87 LYS A C 1
ATOM 680 O O . LYS A 1 87 ? -11.108 17.011 7.080 1.00 27.18 87 LYS A O 1
ATOM 686 N N . THR A 1 88 ? -13.159 17.324 7.957 1.00 25.94 88 THR A N 1
ATOM 687 C CA . THR A 1 88 ? -13.524 15.914 7.910 1.00 24.88 88 THR A CA 1
ATOM 688 C C . THR A 1 88 ? -14.699 15.774 6.959 1.00 26.61 88 THR A C 1
ATOM 689 O O . THR A 1 88 ? -15.134 16.754 6.345 1.00 25.59 88 THR A O 1
ATOM 693 N N . ASN A 1 89 ? -15.213 14.557 6.830 1.00 26.30 89 ASN A N 1
ATOM 694 C CA . ASN A 1 89 ? -16.340 14.326 5.951 1.00 28.68 89 ASN A CA 1
ATOM 695 C C . ASN A 1 89 ? -17.639 14.709 6.650 1.00 30.77 89 ASN A C 1
ATOM 696 O O . ASN A 1 89 ? -18.722 14.563 6.088 1.00 30.17 89 ASN A O 1
ATOM 701 N N . LYS A 1 90 ? -17.524 15.213 7.875 1.00 32.05 90 LYS A N 1
ATOM 702 C CA . LYS A 1 90 ? -18.697 15.612 8.639 1.00 34.66 90 LYS A CA 1
ATOM 703 C C . LYS A 1 90 ? -18.709 17.111 8.922 1.00 36.77 90 LYS A C 1
ATOM 704 O O . LYS A 1 90 ? -19.770 17.737 8.937 1.00 37.09 90 LYS A O 1
ATOM 710 N N . GLN A 1 91 ? -17.533 17.689 9.156 1.00 37.54 91 GLN A N 1
ATOM 711 C CA . GLN A 1 91 ? -17.451 19.121 9.419 1.00 38.50 91 GLN A CA 1
ATOM 712 C C . GLN A 1 91 ? -16.017 19.626 9.371 1.00 37.29 91 GLN A C 1
ATOM 713 O O . GLN A 1 91 ? -15.073 18.852 9.220 1.00 37.35 91 GLN A O 1
ATOM 719 N N . THR A 1 92 ? -15.869 20.937 9.503 1.00 35.00 92 THR A N 1
ATOM 720 C CA . THR A 1 92 ? -14.565 21.565 9.502 1.00 34.19 92 THR A CA 1
ATOM 721 C C . THR A 1 92 ? -14.222 21.986 10.924 1.00 34.85 92 THR A C 1
ATOM 722 O O . THR A 1 92 ? -15.079 22.476 11.660 1.00 35.86 92 THR A O 1
ATOM 726 N N . TYR A 1 93 ? -12.974 21.775 11.317 1.00 34.24 93 TYR A N 1
ATOM 727 C CA . TYR A 1 93 ? -12.531 22.175 12.640 1.00 34.56 93 TYR A CA 1
ATOM 728 C C . TYR A 1 93 ? -11.422 23.188 12.453 1.00 34.55 93 TYR A C 1
ATOM 729 O O . TYR A 1 93 ? -10.301 22.836 12.077 1.00 33.71 93 TYR A O 1
ATOM 738 N N . GLY A 1 94 ? -11.749 24.452 12.705 1.00 33.92 94 GLY A N 1
ATOM 739 C CA . GLY A 1 94 ? -10.779 25.516 12.558 1.00 32.79 94 GLY A CA 1
ATOM 740 C C . GLY A 1 94 ? -11.281 26.574 11.599 1.00 32.71 94 GLY A C 1
ATOM 741 O O . GLY A 1 94 ? -12.452 26.571 11.236 1.00 32.74 94 GLY A O 1
ATOM 742 N N . PRO A 1 95 ? -10.409 27.484 11.152 1.00 33.30 95 PRO A N 1
ATOM 743 C CA . PRO A 1 95 ? -8.993 27.529 11.526 1.00 33.68 95 PRO A CA 1
ATOM 744 C C . PRO A 1 95 ? -8.762 27.999 12.952 1.00 33.77 95 PRO A C 1
ATOM 745 O O . PRO A 1 95 ? -9.561 28.755 13.503 1.00 34.51 95 PRO A O 1
ATOM 749 N N . TYR A 1 96 ? -7.670 27.532 13.546 1.00 33.98 96 TYR A N 1
ATOM 750 C CA . TYR A 1 96 ? -7.295 27.929 14.893 1.00 35.75 96 TYR A CA 1
ATOM 751 C C . TYR A 1 96 ? -5.901 28.530 14.795 1.00 36.46 96 TYR A C 1
ATOM 752 O O . TYR A 1 96 ? -4.970 27.867 14.337 1.00 37.62 96 TYR A O 1
ATOM 761 N N . GLY A 1 97 ? -5.758 29.782 15.213 1.00 36.92 97 GLY A N 1
ATOM 762 C CA . GLY A 1 97 ? -4.455 30.421 15.154 1.00 37.81 97 GLY A CA 1
ATOM 763 C C . GLY A 1 97 ? -4.382 31.637 14.243 1.00 39.40 97 GLY A C 1
ATOM 764 O O . GLY A 1 97 ? -5.401 32.235 13.888 1.00 37.58 97 GLY A O 1
ATOM 765 N N . VAL A 1 98 ? -3.161 31.997 13.862 1.00 39.66 98 VAL A N 1
ATOM 766 C CA . VAL A 1 98 ? -2.923 33.149 13.000 1.00 40.70 98 VAL A CA 1
ATOM 767 C C . VAL A 1 98 ? -2.891 32.750 11.529 1.00 40.15 98 VAL A C 1
ATOM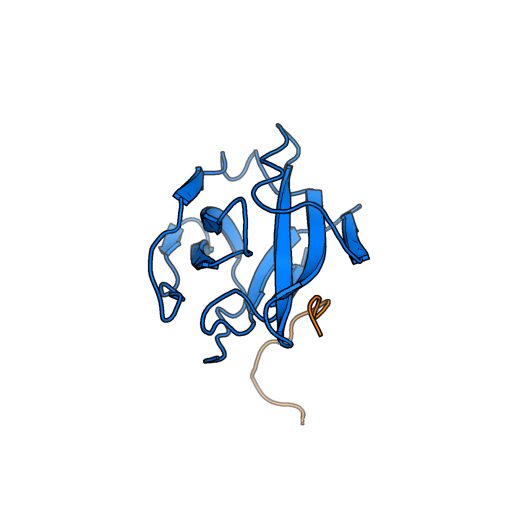 768 O O . VAL A 1 98 ? -1.982 32.040 11.090 1.00 39.53 98 VAL A O 1
ATOM 772 N N . THR A 1 99 ? -3.878 33.213 10.771 1.00 39.40 99 THR A N 1
ATOM 773 C CA . THR A 1 99 ? -3.954 32.892 9.350 1.00 39.64 99 THR A CA 1
ATOM 774 C C . THR A 1 99 ? -3.253 33.937 8.488 1.00 39.79 99 THR A C 1
ATOM 775 O O . THR A 1 99 ? -3.885 34.601 7.670 1.00 39.62 99 THR A O 1
ATOM 779 N N . ASN A 1 100 ? -1.945 34.077 8.685 1.00 40.19 100 ASN A N 1
ATOM 780 C CA . ASN A 1 100 ? -1.140 35.022 7.917 1.00 41.00 100 ASN A CA 1
ATOM 781 C C . ASN A 1 100 ? 0.145 34.334 7.494 1.00 39.74 100 ASN A C 1
ATOM 782 O O . ASN A 1 100 ? 0.711 33.539 8.246 1.00 40.08 100 ASN A O 1
ATOM 787 N N . GLY A 1 101 ? 0.606 34.645 6.290 1.00 36.83 101 GLY A N 1
ATOM 788 C CA . GLY A 1 101 ? 1.824 34.037 5.800 1.00 36.36 101 GLY A CA 1
ATOM 789 C C . GLY A 1 101 ? 1.568 33.145 4.603 1.00 35.36 101 GLY A C 1
ATOM 790 O O . GLY A 1 101 ? 0.673 33.403 3.802 1.00 34.46 101 GLY A O 1
ATOM 791 N N . THR A 1 102 ? 2.353 32.083 4.487 1.00 34.56 102 THR A N 1
ATOM 792 C CA . THR A 1 102 ? 2.220 31.157 3.375 1.00 35.03 102 THR A CA 1
ATOM 793 C C . THR A 1 102 ? 1.225 30.038 3.674 1.00 34.03 102 THR A C 1
ATOM 794 O O . THR A 1 102 ? 1.385 29.286 4.637 1.00 34.17 102 THR A O 1
ATOM 798 N N . PRO A 1 103 ? 0.169 29.925 2.860 1.00 32.74 103 PRO A N 1
ATOM 799 C CA . PRO A 1 103 ? -0.820 28.868 3.087 1.00 31.79 103 PRO A CA 1
ATOM 800 C C . PRO A 1 103 ? -0.338 27.540 2.519 1.00 29.85 103 PRO A C 1
ATOM 801 O O . PRO A 1 103 ? 0.485 27.509 1.599 1.00 29.38 103 PRO A O 1
ATOM 805 N N . PHE A 1 104 ? -0.838 26.448 3.086 1.00 28.25 104 PHE A N 1
ATOM 806 C CA . PHE A 1 104 ? -0.504 25.114 2.605 1.00 27.39 104 PHE A CA 1
ATOM 807 C C . PHE A 1 104 ? -1.776 24.315 2.774 1.00 26.76 104 PHE A C 1
ATOM 808 O O . PHE A 1 104 ? -2.626 24.673 3.592 1.00 26.91 104 PHE A O 1
ATOM 816 N N . SER A 1 105 ? -1.929 23.261 1.985 1.00 25.27 105 SER A N 1
ATOM 817 C CA . SER A 1 105 ? -3.131 22.449 2.068 1.00 25.28 105 SER A CA 1
ATOM 818 C C . SER A 1 105 ? -2.906 21.042 1.553 1.00 24.86 105 SER A C 1
ATOM 819 O O . SER A 1 105 ? -2.251 20.830 0.530 1.00 24.75 105 SER A O 1
ATOM 822 N N . LEU A 1 106 ? -3.456 20.079 2.276 1.00 23.52 106 LEU A N 1
ATOM 823 C CA . LEU A 1 106 ? -3.342 18.695 1.878 1.00 19.80 106 LEU A CA 1
ATOM 824 C C . LEU A 1 106 ? -4.740 18.130 1.767 1.00 20.11 106 LEU A C 1
ATOM 825 O O . LEU A 1 106 ? -5.277 17.589 2.731 1.00 19.19 106 LEU A O 1
ATOM 830 N N . PRO A 1 107 ? -5.381 18.314 0.605 1.00 20.01 107 PRO A N 1
ATOM 831 C CA . PRO A 1 107 ? -6.730 17.767 0.442 1.00 19.99 107 PRO A CA 1
ATOM 832 C C . PRO A 1 107 ? -6.469 16.301 0.119 1.00 20.45 107 PRO A C 1
ATOM 833 O O . PRO A 1 107 ? -5.480 15.989 -0.540 1.00 17.69 107 PRO A O 1
ATOM 837 N N . ILE A 1 108 ? -7.326 15.404 0.587 1.00 20.91 108 ILE A N 1
ATOM 838 C CA . ILE A 1 108 ? -7.138 13.990 0.303 1.00 20.77 108 ILE A CA 1
ATOM 839 C C . ILE A 1 108 ? -8.333 13.496 -0.497 1.00 22.71 108 ILE A C 1
ATOM 840 O O . ILE A 1 108 ? -9.470 13.535 -0.024 1.00 25.09 108 ILE A O 1
ATOM 845 N N . GLU A 1 109 ? -8.078 13.047 -1.719 1.00 22.74 109 GLU A N 1
ATOM 846 C CA . GLU A 1 109 ? -9.147 12.548 -2.568 1.00 23.91 109 GLU A CA 1
ATOM 847 C C . GLU A 1 109 ? -9.468 11.109 -2.157 1.00 23.77 109 GLU A C 1
ATOM 848 O O . GLU A 1 109 ? -10.635 10.721 -2.044 1.00 23.86 109 GLU A O 1
ATOM 854 N N . ASN A 1 110 ? -8.426 10.321 -1.924 1.00 20.81 110 ASN A N 1
ATOM 855 C CA . ASN A 1 110 ? -8.614 8.943 -1.494 1.00 21.08 110 ASN A CA 1
ATOM 856 C C . ASN A 1 110 ? -7.441 8.539 -0.614 1.00 21.74 110 ASN A C 1
ATOM 857 O O . ASN A 1 110 ? -6.280 8.760 -0.964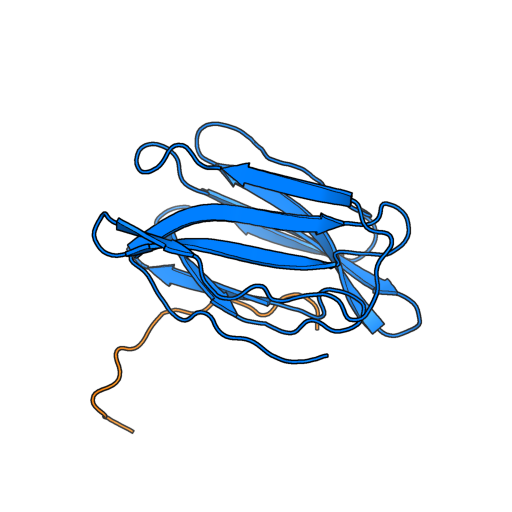 1.00 22.02 110 ASN A O 1
ATOM 862 N N . GLY A 1 111 ? -7.752 7.954 0.535 1.00 21.43 111 GLY A N 1
ATOM 863 C CA . GLY A 1 111 ? -6.716 7.542 1.455 1.00 21.21 111 GLY A CA 1
ATOM 864 C C . GLY A 1 111 ? -7.006 8.092 2.835 1.00 21.59 111 GLY A C 1
ATOM 865 O O . GLY A 1 111 ? -7.971 8.835 3.024 1.00 20.88 111 GLY A O 1
ATOM 866 N N . LEU A 1 112 ? -6.167 7.736 3.801 1.00 20.38 112 LEU A N 1
ATOM 867 C CA . LEU A 1 112 ? -6.361 8.192 5.164 1.00 20.33 112 LEU A CA 1
ATOM 868 C C . LEU A 1 1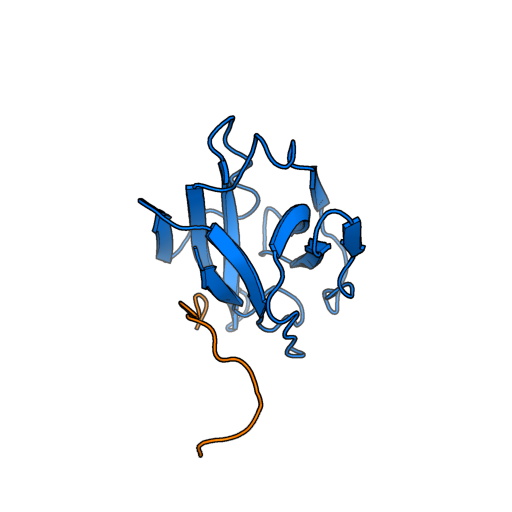12 ? -5.071 8.624 5.822 1.00 19.03 112 LEU A C 1
ATOM 869 O O . LEU A 1 112 ? -3.998 8.107 5.515 1.00 22.33 112 LEU A O 1
ATOM 874 N N . ILE A 1 113 ? -5.181 9.577 6.737 1.0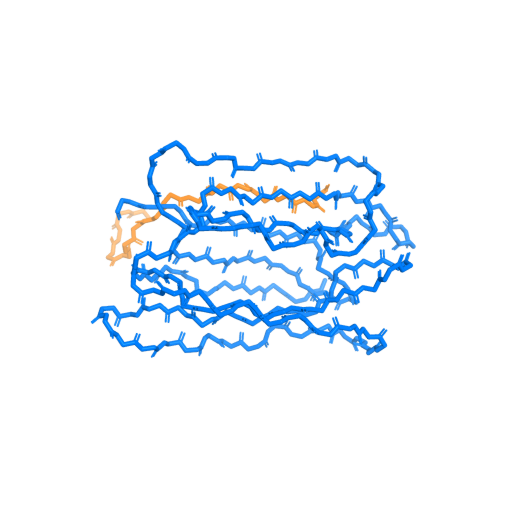0 18.49 113 ILE A N 1
ATOM 875 C CA . ILE A 1 113 ? -4.032 10.014 7.504 1.00 16.13 113 ILE A CA 1
ATOM 876 C C . ILE A 1 113 ? -3.936 8.965 8.616 1.00 18.40 113 ILE A C 1
ATOM 877 O O . ILE A 1 113 ? -4.941 8.652 9.257 1.00 21.53 113 ILE A O 1
ATOM 882 N N . VAL A 1 114 ? -2.748 8.422 8.847 1.00 17.34 114 VAL A N 1
ATOM 883 C CA . VAL A 1 114 ? -2.574 7.398 9.876 1.00 18.24 114 VAL A CA 1
ATOM 884 C C . VAL A 1 114 ? -1.393 7.668 10.807 1.00 19.70 114 VAL A C 1
ATOM 885 O O . VAL A 1 114 ? -0.947 6.767 11.520 1.00 19.76 114 VAL A O 1
ATOM 889 N N . GLY A 1 115 ? -0.893 8.903 10.801 1.00 20.36 115 GLY A N 1
ATOM 890 C CA . GLY A 1 115 ? 0.230 9.248 11.654 1.00 21.78 115 GLY A CA 1
ATOM 891 C C . GLY A 1 115 ? 0.733 10.675 11.491 1.00 21.18 115 GLY A C 1
ATOM 892 O O . GLY A 1 115 ? 0.431 11.340 10.504 1.00 22.25 115 GLY A O 1
ATOM 893 N N . PHE A 1 116 ? 1.494 11.138 12.478 1.00 21.50 116 PHE A N 1
ATOM 894 C CA . PHE A 1 116 ? 2.081 12.475 12.475 1.00 21.49 116 PHE A CA 1
ATOM 895 C C . PHE A 1 116 ? 3.487 12.419 13.059 1.00 21.37 116 PHE A C 1
ATOM 896 O O . PHE A 1 116 ? 3.760 11.658 13.989 1.00 22.32 116 PHE A O 1
ATOM 904 N N . LYS A 1 117 ? 4.379 13.221 12.495 1.00 20.91 117 LYS A N 1
ATOM 905 C CA . LYS A 1 117 ? 5.748 13.328 12.971 1.00 21.86 117 LYS A CA 1
ATOM 906 C C . LYS A 1 117 ? 6.094 14.794 12.778 1.00 22.24 117 LYS A C 1
ATOM 907 O O . LYS A 1 117 ? 5.438 15.487 12.005 1.00 22.74 117 LYS A O 1
ATOM 913 N N . GLY A 1 118 ? 7.107 15.277 13.483 1.00 22.39 118 GLY A N 1
ATOM 914 C CA . GLY A 1 118 ? 7.473 16.667 13.328 1.00 23.10 118 GLY A CA 1
ATOM 915 C C . GLY A 1 118 ? 8.443 17.158 14.375 1.00 24.69 118 GLY A C 1
ATOM 916 O O . GLY A 1 118 ? 9.317 16.416 14.834 1.00 25.42 118 GLY A O 1
ATOM 917 N N . SER A 1 119 ? 8.282 18.419 14.757 1.00 25.11 119 SER A N 1
ATOM 918 C CA . SER A 1 119 ? 9.149 19.035 15.746 1.00 24.61 119 SER A CA 1
ATOM 919 C C . SER A 1 119 ? 8.444 20.207 16.405 1.00 24.59 119 SER A C 1
ATOM 920 O O . SER A 1 119 ? 7.805 21.018 15.731 1.00 24.83 119 SER A O 1
ATOM 923 N N . ILE A 1 120 ? 8.556 20.291 17.725 1.00 21.73 120 ILE A N 1
ATOM 924 C CA . ILE A 1 120 ? 7.935 21.382 18.459 1.00 22.03 120 ILE A CA 1
ATOM 925 C C . ILE A 1 120 ? 8.915 21.965 19.466 1.00 21.88 120 ILE A C 1
ATOM 926 O O . ILE A 1 120 ? 9.591 21.230 20.177 1.00 21.64 120 ILE A O 1
ATOM 931 N N . GLY A 1 121 ? 9.004 23.293 19.486 1.00 22.30 121 GLY A N 1
ATOM 932 C CA . GLY A 1 121 ? 9.872 23.990 20.416 1.00 21.50 121 GLY A CA 1
ATOM 933 C C . GLY A 1 121 ? 8.930 24.897 21.180 1.00 24.06 121 GLY A C 1
ATOM 934 O O . GLY A 1 121 ? 8.110 24.409 21.958 1.00 24.29 121 GLY A O 1
ATOM 935 N N . TYR A 1 122 ? 9.030 26.206 20.958 1.00 23.64 122 TYR A N 1
ATOM 936 C CA . TYR A 1 122 ? 8.135 27.157 21.608 1.00 23.03 122 TYR A CA 1
ATOM 937 C C . TYR A 1 122 ? 6.789 26.954 20.904 1.00 23.07 122 TYR A C 1
ATOM 938 O O . TYR A 1 122 ? 5.715 27.042 21.508 1.00 21.07 122 TYR A O 1
ATOM 947 N N . TRP A 1 123 ? 6.878 26.673 19.608 1.00 22.68 123 TRP A N 1
ATOM 948 C CA . TRP A 1 123 ? 5.709 26.463 18.767 1.00 23.43 123 TRP A CA 1
ATOM 949 C C . TRP A 1 123 ? 5.945 25.250 17.868 1.00 21.72 123 TRP A C 1
ATOM 950 O O . TRP A 1 123 ? 7.018 24.642 17.902 1.00 21.70 123 TRP A O 1
ATOM 961 N N . LEU A 1 124 ? 4.941 24.885 17.080 1.00 22.19 124 LEU A N 1
ATOM 962 C CA . LEU A 1 124 ? 5.077 23.754 16.161 1.00 21.94 124 LEU A CA 1
ATOM 963 C C . LEU A 1 124 ? 5.982 24.215 15.010 1.00 22.96 124 LEU A C 1
ATOM 964 O O . LEU A 1 124 ? 5.594 25.072 14.211 1.00 24.47 124 LEU A O 1
ATOM 969 N N . ASP A 1 125 ? 7.186 23.656 14.936 1.00 23.72 125 ASP A N 1
ATOM 970 C CA . ASP A 1 125 ? 8.154 24.042 13.902 1.00 24.67 125 ASP A CA 1
ATOM 971 C C . ASP A 1 125 ? 7.768 23.574 12.500 1.00 26.01 125 ASP A C 1
ATOM 972 O O . ASP A 1 125 ? 7.868 24.332 11.534 1.00 26.08 125 ASP A O 1
ATOM 977 N N . TYR A 1 126 ? 7.341 22.320 12.397 1.00 25.43 126 TYR A N 1
ATOM 978 C CA . TYR A 1 126 ? 6.908 21.742 11.126 1.00 25.02 126 TYR A CA 1
ATOM 979 C C . TYR A 1 126 ? 6.351 20.360 11.418 1.00 24.67 126 TYR A C 1
ATOM 980 O O . TYR A 1 126 ? 6.499 19.856 12.527 1.00 24.74 126 TYR A O 1
ATOM 989 N N . PHE A 1 127 ? 5.727 19.738 10.425 1.00 23.15 127 PHE A N 1
ATOM 990 C CA . PHE A 1 127 ? 5.165 18.412 10.634 1.00 24.60 127 PHE A CA 1
ATOM 991 C C . PHE A 1 127 ? 4.903 17.687 9.323 1.00 24.31 127 PHE A C 1
ATOM 992 O O . PHE A 1 127 ? 4.767 18.304 8.260 1.00 24.35 127 PHE A O 1
ATOM 1000 N N . SER A 1 128 ? 4.834 16.367 9.414 1.00 23.20 128 SER A N 1
ATOM 1001 C CA . SER A 1 128 ? 4.566 15.542 8.256 1.00 23.35 128 SER A CA 1
ATOM 1002 C C . SER A 1 128 ? 3.389 14.642 8.564 1.00 23.59 128 SER A C 1
ATOM 1003 O O . SER A 1 128 ? 3.007 14.470 9.721 1.00 23.97 128 SER A O 1
ATOM 1006 N N . ILE A 1 129 ? 2.831 14.056 7.516 1.00 23.23 129 ILE A N 1
ATOM 1007 C CA . ILE A 1 129 ? 1.662 13.212 7.640 1.00 22.90 129 ILE A CA 1
ATOM 1008 C C . ILE A 1 129 ? 1.834 11.851 6.973 1.00 23.76 129 ILE A C 1
ATOM 1009 O O . ILE A 1 129 ? 2.255 11.772 5.816 1.00 22.44 129 ILE A O 1
ATOM 1014 N N . TYR A 1 130 ? 1.509 10.789 7.711 1.00 22.12 130 TYR A N 1
ATOM 1015 C CA . TYR A 1 130 ? 1.570 9.431 7.177 1.00 21.46 130 TYR A CA 1
ATOM 1016 C C . TYR A 1 130 ? 0.251 9.195 6.448 1.00 20.56 130 TYR A C 1
ATOM 1017 O O . TYR A 1 130 ? -0.821 9.440 7.005 1.00 20.81 130 TYR A O 1
ATOM 1026 N N . LEU A 1 131 ? 0.326 8.712 5.214 1.00 20.81 131 LEU A N 1
ATOM 1027 C CA . LEU A 1 131 ? -0.873 8.429 4.438 1.00 21.31 131 LEU A CA 1
ATOM 1028 C C . LEU A 1 131 ? -0.946 6.946 4.098 1.00 21.39 131 LEU A C 1
ATOM 1029 O O . LEU A 1 131 ? 0.071 6.295 3.855 1.00 22.28 131 LEU A O 1
ATOM 1034 N N . SER A 1 132 ? -2.157 6.407 4.082 1.00 20.41 132 SER A N 1
ATOM 1035 C CA . SER A 1 132 ? -2.329 5.011 3.743 1.00 20.80 132 SER A CA 1
ATOM 1036 C C . SER A 1 132 ? -3.782 4.675 3.464 1.00 21.96 132 SER A C 1
ATOM 1037 O O . SER A 1 132 ? -4.696 5.397 3.886 1.00 23.19 132 SER A O 1
ATOM 1040 N N . LEU A 1 133 ? -3.989 3.591 2.729 1.00 18.61 133 LEU A N 1
ATOM 1041 C CA . LEU A 1 133 ? -5.332 3.122 2.451 1.00 21.87 133 LEU A CA 1
ATOM 1042 C C . LEU A 1 133 ? -5.714 2.322 3.701 1.00 22.37 133 LEU A C 1
ATOM 1043 O O . LEU A 1 133 ? -4.814 2.139 4.558 1.00 22.18 133 LEU A O 1
ATOM 1049 N N . GLY B 2 1 ? 19.243 -1.096 3.984 1.00 58.61 2 GLY B N 1
ATOM 1050 C CA . GLY B 2 1 ? 18.216 -1.379 2.936 1.00 58.15 2 GLY B CA 1
ATOM 1051 C C . GLY B 2 1 ? 17.638 -2.783 3.009 1.00 57.61 2 GLY B C 1
ATOM 1052 O O . GLY B 2 1 ? 18.334 -3.737 3.365 1.00 58.91 2 GLY B O 1
ATOM 1053 N N . ARG B 2 2 ? 16.356 -2.906 2.672 1.00 55.95 3 ARG B N 1
ATOM 1054 C CA . ARG B 2 2 ? 15.664 -4.191 2.689 1.00 53.73 3 ARG B CA 1
ATOM 1055 C C . ARG B 2 2 ? 15.691 -4.824 4.082 1.00 51.00 3 ARG B C 1
ATOM 1056 O O . ARG B 2 2 ? 16.441 -5.773 4.328 1.00 51.44 3 ARG B O 1
ATOM 1064 N N . ASN B 2 3 ? 14.881 -4.289 4.994 1.00 46.70 4 ASN B N 1
ATOM 1065 C CA . ASN B 2 3 ? 14.813 -4.815 6.353 1.00 41.80 4 ASN B CA 1
ATOM 1066 C C . ASN B 2 3 ? 13.374 -5.144 6.744 1.00 38.55 4 ASN B C 1
ATOM 1067 O O . ASN B 2 3 ? 12.462 -5.043 5.920 1.00 37.21 4 ASN B O 1
ATOM 1072 N N . GLY B 2 4 ? 13.174 -5.527 8.002 1.00 33.83 5 GLY B N 1
ATOM 1073 C CA . GLY B 2 4 ? 11.846 -5.895 8.463 1.00 29.87 5 GLY B CA 1
ATOM 1074 C C . GLY B 2 4 ? 10.958 -4.779 8.980 1.00 28.86 5 GLY B C 1
ATOM 1075 O O . GLY B 2 4 ? 9.985 -5.033 9.693 1.00 27.21 5 GLY B O 1
ATOM 1076 N N . LYS B 2 5 ? 11.272 -3.541 8.625 1.00 27.82 6 LYS B N 1
ATOM 1077 C CA . LYS B 2 5 ? 10.465 -2.416 9.081 1.00 28.53 6 LYS B CA 1
ATOM 1078 C C . LYS B 2 5 ? 9.451 -2.010 8.016 1.00 27.00 6 LYS B C 1
ATOM 1079 O O . LYS B 2 5 ? 9.815 -1.644 6.900 1.00 25.99 6 LYS B O 1
ATOM 1085 N N . SER B 2 6 ? 8.175 -2.102 8.364 1.00 25.96 7 SER B N 1
ATOM 1086 C CA . SER B 2 6 ? 7.108 -1.733 7.446 1.00 27.06 7 SER B CA 1
ATOM 1087 C C . SER B 2 6 ? 7.297 -0.295 6.975 1.00 25.53 7 SER B C 1
ATOM 1088 O O . SER B 2 6 ? 7.553 0.592 7.777 1.00 23.98 7 SER B O 1
ATOM 1091 N N . GLN B 2 7 ? 7.179 -0.074 5.671 1.00 27.10 8 GLN B N 1
ATOM 1092 C CA . GLN B 2 7 ? 7.332 1.265 5.109 1.00 27.77 8 GLN B CA 1
ATOM 1093 C C . GLN B 2 7 ? 5.979 1.973 5.022 1.00 27.23 8 GLN B C 1
ATOM 1094 O O . GLN B 2 7 ? 4.923 1.335 4.964 1.00 26.20 8 GLN B O 1
ATOM 1100 N N . SER B 2 8 ? 6.021 3.298 5.014 1.00 24.87 9 SER B N 1
ATOM 1101 C CA . SER B 2 8 ? 4.807 4.104 4.934 1.00 24.20 9 SER B CA 1
ATOM 1102 C C . SER B 2 8 ? 4.999 5.293 4.000 1.00 22.29 9 SER B C 1
ATOM 1103 O O . SER B 2 8 ? 6.115 5.797 3.824 1.00 20.07 9 SER B O 1
ATOM 1106 N N . ILE B 2 9 ? 3.898 5.740 3.411 1.00 20.45 10 ILE B N 1
ATOM 1107 C CA . ILE B 2 9 ? 3.919 6.909 2.544 1.00 19.57 10 ILE B CA 1
ATOM 1108 C C . ILE B 2 9 ? 3.857 8.112 3.483 1.00 18.93 10 ILE B C 1
ATOM 1109 O O . ILE B 2 9 ? 2.950 8.211 4.316 1.00 19.64 10 ILE B O 1
ATOM 1114 N N . ILE B 2 10 ? 4.820 9.016 3.361 1.00 17.12 11 ILE B N 1
ATOM 1115 C CA . ILE B 2 10 ? 4.863 10.201 4.210 1.00 18.25 11 ILE B CA 1
ATOM 1116 C C . ILE B 2 10 ? 4.931 11.474 3.372 1.00 19.12 11 ILE B C 1
ATOM 1117 O O . ILE B 2 10 ? 5.806 11.612 2.517 1.00 20.21 11 ILE B O 1
ATOM 1122 N N . VAL B 2 11 ? 3.993 12.392 3.600 1.00 20.20 12 VAL B N 1
ATOM 1123 C CA . VAL B 2 11 ? 3.980 13.656 2.872 1.00 20.80 12 VAL B CA 1
ATOM 1124 C C . VAL B 2 11 ? 4.343 14.779 3.823 1.00 22.14 12 VAL B C 1
ATOM 1125 O O . VAL B 2 11 ? 3.974 14.753 5.004 1.00 20.70 12 VAL B O 1
ATOM 1129 N N . GLY B 2 12 ? 5.065 15.761 3.293 1.00 21.01 13 GLY B N 1
ATOM 1130 C CA . GLY B 2 12 ? 5.511 16.883 4.092 1.00 22.52 13 GLY B CA 1
ATOM 1131 C C . GLY B 2 12 ? 7.029 16.914 4.068 1.00 22.37 13 GLY B C 1
ATOM 1132 O O . GLY B 2 12 ? 7.648 16.261 3.230 1.00 21.46 13 GLY B O 1
ATOM 1133 N N . PRO B 2 13 ? 7.661 17.648 4.986 1.00 23.29 14 PRO B N 1
ATOM 1134 C CA . PRO B 2 13 ? 6.993 18.431 6.024 1.00 24.03 14 PRO B CA 1
ATOM 1135 C C . PRO B 2 13 ? 6.564 19.811 5.554 1.00 24.98 14 PRO B C 1
ATOM 1136 O O . PRO B 2 13 ? 6.999 20.299 4.505 1.00 23.67 14 PRO B O 1
ATOM 1140 N N . TRP B 2 14 ? 5.687 20.432 6.331 1.00 25.81 15 TRP B N 1
ATOM 1141 C CA . TRP B 2 14 ? 5.235 21.784 6.038 1.00 28.27 15 TRP B CA 1
ATOM 1142 C C . TRP B 2 14 ? 5.673 22.597 7.252 1.00 29.39 15 TRP B C 1
ATOM 1143 O O . TRP B 2 14 ? 5.501 22.154 8.390 1.00 29.64 15 TRP B O 1
ATOM 1154 N N . GLY B 2 15 ? 6.252 23.768 7.014 1.00 30.08 16 GLY B N 1
ATOM 1155 C CA . GLY B 2 15 ? 6.706 24.595 8.118 1.00 32.03 16 GLY B CA 1
ATOM 1156 C C . GLY B 2 15 ? 8.192 24.917 8.083 1.00 32.47 16 GLY B C 1
ATOM 1157 O O . GLY B 2 15 ? 8.711 25.564 8.990 1.00 31.17 16 GLY B O 1
ATOM 1158 N N . ASP B 2 16 ? 8.878 24.463 7.040 1.00 34.86 17 ASP B N 1
ATOM 1159 C CA . ASP B 2 16 ? 10.306 24.722 6.887 1.00 38.55 17 ASP B CA 1
ATOM 1160 C C . ASP B 2 16 ? 10.524 26.094 6.263 1.00 39.37 17 ASP B C 1
ATOM 1161 O O . ASP B 2 16 ? 9.534 26.668 5.755 1.00 38.67 17 ASP B O 1
#

InterPro domains:
  IPR001229 Jacalin-like lectin domain [PF01419] (1-130)
  IPR001229 Jacalin-like lectin domain [PS51752] (1-133)
  IPR001229 Jacalin-like lectin domain [SM00915] (1-133)
  IPR033734 Jacalin-like lectin domain, plant [cd09612] (1-132)
  IPR036404 Jacalin-like lectin domain superfamily [G3DSA:2.100.10.30] (1-133)
  IPR036404 Jacalin-like lectin domain superfamily [SSF51101] (1-131)